Protein AF-A0A349M591-F1 (afdb_monomer)

Nearest PDB structures (foldseek):
  2bvf-assembly2_B  TM=6.625E-01  e=4.384E-01  Paenarthrobacter nicotinovorans
  6rid-assembly1_A  TM=4.719E-01  e=5.771E-02  Vaccinia virus GLV-1h68
  7amv-assembly1_A  TM=4.784E-01  e=1.110E-01  Vaccinia virus GLV-1h68
  3ueb-assembly2_C  TM=5.081E-01  e=2.773E-01  Thermococcus onnurineus NA1

Foldseek 3Di:
DPPVVVVVVVVVVVVVVVVCCVPVQDACVVVDHDVPDHDPDDDDDFCVGQPFDKDKAFPDPVDDDDLVRCVVCVVVLQVLLVVCLVPPQPFDDKDWDWDADPVRGIMIMITGGNHPDDDRVVSVCVSPDPPDDDDDDPD

Secondary structure (DSSP, 8-state):
--HHHHHHHHHHHHHHHHHHHHHHSPPGGGT--STT-----PPPPPHHHH-EEEEEE---TTS---HHHHHHHHHHHHHHHHHHHHHHS--S--EEEEEE-TTS-EEEEEEEET--SS-HHHHHHHHHS----------

Mean predicted aligned error: 11.63 Å

Solvent-accessible surface area (backbone atoms only — not comparable to full-atom values): 8764 Å² total; per-residue (Å²): 131,62,74,67,58,58,54,51,50,51,53,52,51,52,50,51,53,54,50,47,52,68,72,69,48,39,39,66,90,76,76,52,58,59,91,80,53,71,51,86,82,75,82,84,61,52,50,91,76,52,34,42,51,76,48,80,48,65,76,63,83,91,51,91,70,53,71,69,56,47,65,68,43,48,62,58,49,51,53,52,48,53,53,44,47,70,74,70,68,82,49,74,75,67,49,75,43,83,43,68,47,99,86,71,48,66,32,40,40,39,36,37,30,63,58,76,77,80,66,54,67,58,57,50,50,62,66,71,46,83,85,83,83,81,86,80,87,82,126

Radius of gyration: 24.26 Å; Cα contacts (8 Å, |Δi|>4): 126; chains: 1; bounding box: 64×48×61 Å

Sequence (139 aa):
MRRGTLLLLLCIVLLAVGAAFVDFWPHSDTGNTWHGINNPYSVRLGLDLQGGVSVLLVPDPAKHYTKADVDNAIDSTVQQITKRVNGGLGVNEPNIRTLTDSKGNQSIALELPGLNSGNQDQQIRSILRPGNLEFWDTG

pLDDT: mean 78.54, std 10.67, range [52.25, 94.62]

Structure (mmCIF, N/CA/C/O backbone):
data_AF-A0A349M591-F1
#
_entry.id   AF-A0A349M591-F1
#
loop_
_atom_site.group_PDB
_atom_site.id
_atom_site.type_symbol
_atom_site.label_atom_id
_atom_site.label_alt_id
_atom_site.label_comp_id
_atom_site.label_asym_id
_atom_site.label_entity_id
_atom_site.label_seq_id
_atom_site.pdbx_PDB_ins_code
_atom_site.Cartn_x
_atom_site.Cartn_y
_atom_site.Cartn_z
_atom_site.occupancy
_atom_site.B_iso_or_equiv
_atom_site.auth_seq_id
_atom_site.auth_comp_id
_atom_site.auth_asym_id
_atom_site.auth_atom_id
_atom_site.pdbx_PDB_model_num
ATOM 1 N N . MET A 1 1 ? 42.358 17.959 -33.577 1.00 57.41 1 MET A N 1
ATOM 2 C CA . MET A 1 1 ? 41.205 17.830 -32.653 1.00 57.41 1 MET A CA 1
ATOM 3 C C . MET A 1 1 ? 41.729 17.958 -31.228 1.00 57.41 1 MET A C 1
ATOM 5 O O . MET A 1 1 ? 42.721 17.312 -30.912 1.00 57.41 1 MET A O 1
ATOM 9 N N . ARG A 1 2 ? 41.168 18.847 -30.397 1.00 75.75 2 ARG A N 1
ATOM 10 C CA . ARG A 1 2 ? 41.647 19.049 -29.015 1.00 75.75 2 ARG A CA 1
ATOM 11 C C . ARG A 1 2 ? 41.401 17.753 -28.230 1.00 75.75 2 ARG A C 1
ATOM 13 O O . ARG A 1 2 ? 40.300 17.221 -28.297 1.00 75.75 2 ARG A O 1
ATOM 20 N N . ARG A 1 3 ? 42.406 17.229 -27.515 1.00 72.19 3 ARG A N 1
ATOM 21 C CA . ARG A 1 3 ? 42.332 15.930 -26.803 1.00 72.19 3 ARG A CA 1
ATOM 22 C C . ARG A 1 3 ? 41.092 15.794 -25.901 1.00 72.19 3 ARG A C 1
ATOM 24 O O . ARG A 1 3 ? 40.520 14.714 -25.825 1.00 72.19 3 ARG A O 1
ATOM 31 N N . GLY A 1 4 ? 40.627 16.895 -25.304 1.00 76.62 4 GLY A N 1
ATOM 32 C CA . GLY A 1 4 ? 39.397 16.921 -24.503 1.00 76.62 4 GLY A CA 1
ATOM 33 C C . GLY A 1 4 ? 38.108 16.676 -25.299 1.00 76.62 4 GLY A C 1
ATOM 34 O O . GLY A 1 4 ? 37.177 16.084 -24.771 1.00 76.62 4 GLY A O 1
ATOM 35 N N . THR A 1 5 ? 38.053 17.053 -26.580 1.00 83.31 5 THR A N 1
ATOM 36 C CA . THR A 1 5 ? 36.866 16.851 -27.429 1.00 83.31 5 THR A CA 1
ATOM 37 C C . THR A 1 5 ? 36.656 15.376 -27.773 1.00 83.31 5 THR A C 1
ATOM 39 O O . THR A 1 5 ? 35.519 14.932 -27.846 1.00 83.31 5 THR A O 1
ATOM 42 N N . LEU A 1 6 ? 37.739 14.606 -27.943 1.00 82.44 6 LEU A N 1
ATOM 43 C CA . LEU A 1 6 ? 37.664 13.158 -28.185 1.00 82.44 6 LEU A CA 1
ATOM 44 C C . LEU A 1 6 ? 37.168 12.400 -26.950 1.00 82.44 6 LEU A C 1
ATOM 46 O O . LEU A 1 6 ? 36.347 11.499 -27.076 1.00 82.44 6 LEU A O 1
ATOM 50 N N . LEU A 1 7 ? 37.630 12.796 -25.762 1.00 86.12 7 LEU A N 1
ATOM 51 C CA . LEU A 1 7 ? 37.200 12.198 -24.497 1.00 86.12 7 LEU A CA 1
ATOM 52 C C . LEU A 1 7 ? 35.716 12.497 -24.227 1.00 86.12 7 LEU A C 1
ATOM 54 O O . LEU A 1 7 ? 34.963 11.610 -23.842 1.00 86.12 7 LEU A O 1
ATOM 58 N N . LEU A 1 8 ? 35.271 13.720 -24.531 1.00 87.38 8 LEU A N 1
ATOM 59 C CA . LEU A 1 8 ? 33.868 14.121 -24.416 1.00 87.38 8 LEU A CA 1
ATOM 60 C C . LEU A 1 8 ? 32.975 13.358 -25.412 1.00 87.38 8 LEU A C 1
ATOM 62 O O . LEU A 1 8 ? 31.923 12.858 -25.023 1.00 87.38 8 LEU A O 1
ATOM 66 N N . LEU A 1 9 ? 33.421 13.184 -26.663 1.00 89.38 9 LEU A N 1
ATOM 67 C CA . LEU A 1 9 ? 32.725 12.347 -27.651 1.00 89.38 9 LEU A CA 1
ATOM 68 C C . LEU A 1 9 ? 32.599 10.895 -27.180 1.00 89.38 9 LEU A C 1
ATOM 70 O O . LEU A 1 9 ? 31.524 10.316 -27.289 1.00 89.38 9 LEU A O 1
ATOM 74 N N . LEU A 1 10 ? 33.667 10.325 -26.613 1.00 91.50 10 LEU A N 1
ATOM 75 C CA . LEU A 1 10 ? 33.648 8.968 -26.070 1.00 91.50 10 LEU A CA 1
ATOM 76 C C . LEU A 1 10 ? 32.641 8.841 -24.919 1.00 91.50 10 LEU A C 1
ATOM 78 O O . LEU A 1 10 ? 31.865 7.890 -24.905 1.00 91.50 10 LEU A O 1
ATOM 82 N N . CYS A 1 11 ? 32.592 9.811 -24.001 1.00 92.19 11 CYS A N 1
ATOM 83 C CA . CYS A 1 11 ? 31.591 9.835 -22.930 1.00 92.19 11 CYS A CA 1
ATOM 84 C C . CYS A 1 11 ? 30.155 9.918 -23.465 1.00 92.19 11 CYS A C 1
ATOM 86 O O . CYS A 1 11 ? 29.285 9.208 -22.967 1.00 92.19 11 CYS A O 1
ATOM 88 N N . ILE A 1 12 ? 29.901 10.748 -24.483 1.00 92.12 12 ILE A N 1
ATOM 89 C CA . ILE A 1 12 ? 28.576 10.851 -25.116 1.00 92.12 12 ILE A CA 1
ATOM 90 C C . ILE A 1 12 ? 28.190 9.520 -25.765 1.00 92.12 12 ILE A C 1
ATOM 92 O O . ILE A 1 12 ? 27.065 9.062 -25.587 1.00 92.12 12 ILE A O 1
ATOM 96 N N . VAL A 1 13 ? 29.119 8.880 -26.480 1.00 94.62 13 VAL A N 1
ATOM 97 C CA . VAL A 1 13 ? 28.880 7.575 -27.109 1.00 94.62 13 VAL A CA 1
ATOM 98 C C . VAL A 1 13 ? 28.581 6.512 -26.051 1.00 94.62 13 VAL A C 1
ATOM 100 O O . VAL A 1 13 ? 27.622 5.765 -26.211 1.00 94.62 13 VAL A O 1
ATOM 103 N N . LEU A 1 14 ? 29.330 6.471 -24.946 1.00 93.38 14 LEU A N 1
ATOM 104 C CA . LEU A 1 14 ? 29.067 5.533 -23.849 1.00 93.38 14 LEU A CA 1
ATOM 105 C C . LEU A 1 14 ? 27.694 5.754 -23.204 1.00 93.38 14 LEU A C 1
ATOM 107 O O . LEU A 1 14 ? 26.978 4.785 -22.961 1.00 93.38 14 LEU A O 1
ATOM 111 N N . LEU A 1 15 ? 27.302 7.010 -22.967 1.00 91.56 15 LEU A N 1
ATOM 112 C CA . LEU A 1 15 ? 25.971 7.343 -22.450 1.00 91.56 15 LEU A CA 1
ATOM 113 C C . LEU A 1 15 ? 24.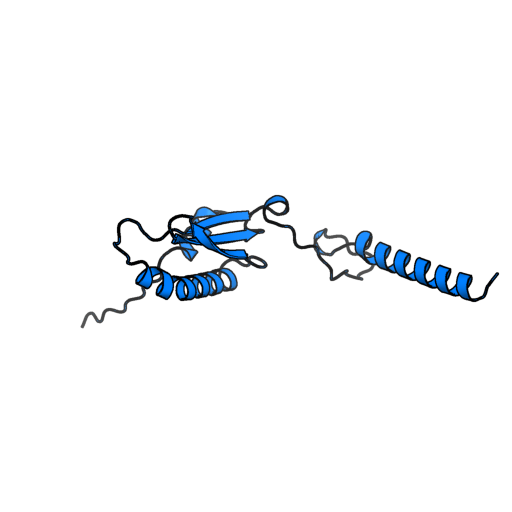861 6.941 -23.422 1.00 91.56 15 LEU A C 1
ATOM 115 O O . LEU A 1 15 ? 23.857 6.381 -22.993 1.00 91.56 15 LEU A O 1
ATOM 119 N N . ALA A 1 16 ? 25.046 7.188 -24.720 1.00 90.38 16 ALA A N 1
ATOM 120 C CA . ALA A 1 16 ? 24.078 6.816 -25.744 1.00 90.38 16 ALA A CA 1
ATOM 121 C C . ALA A 1 16 ? 23.917 5.292 -25.848 1.00 90.38 16 ALA A C 1
ATOM 123 O O . ALA A 1 16 ? 22.794 4.803 -25.928 1.00 90.38 16 ALA A O 1
ATOM 124 N N . VAL A 1 17 ? 25.020 4.537 -25.783 1.00 88.94 17 VAL A N 1
ATOM 125 C CA . VAL A 1 17 ? 24.991 3.065 -25.760 1.00 88.94 17 VAL A CA 1
ATOM 126 C C . VAL A 1 17 ? 24.307 2.551 -24.492 1.00 88.94 17 VAL A C 1
ATOM 128 O O . VAL A 1 17 ? 23.473 1.653 -24.576 1.00 88.94 17 VAL A O 1
ATOM 131 N N . GLY A 1 18 ? 24.602 3.141 -23.330 1.00 83.19 18 GLY A N 1
ATOM 132 C CA . GLY A 1 18 ? 23.939 2.793 -22.072 1.00 83.19 18 GLY A CA 1
ATOM 133 C C . GLY A 1 18 ? 22.434 3.072 -22.097 1.00 83.19 18 GLY A C 1
ATOM 134 O O . GLY A 1 18 ? 21.649 2.221 -21.693 1.00 83.19 18 GLY A O 1
ATOM 135 N N . ALA A 1 19 ? 22.016 4.224 -22.627 1.00 83.06 19 ALA A N 1
ATOM 136 C CA . ALA A 1 19 ? 20.603 4.571 -22.775 1.00 83.06 19 ALA A CA 1
ATOM 137 C C . ALA A 1 19 ? 19.883 3.639 -23.761 1.00 83.06 19 ALA A C 1
ATOM 139 O O . ALA A 1 19 ? 18.803 3.142 -23.453 1.00 83.06 19 ALA A O 1
ATOM 140 N N . ALA A 1 20 ? 20.506 3.336 -24.904 1.00 81.38 20 ALA A N 1
ATOM 141 C CA . ALA A 1 20 ? 19.959 2.396 -25.878 1.00 81.38 20 ALA A CA 1
ATOM 142 C C . ALA A 1 20 ? 19.803 0.984 -25.292 1.00 81.38 20 ALA A C 1
ATOM 144 O O . ALA A 1 20 ? 18.828 0.303 -25.591 1.00 81.38 20 ALA A O 1
ATOM 145 N N . PHE A 1 21 ? 20.724 0.559 -24.422 1.00 77.62 21 PHE A N 1
ATOM 146 C CA . PHE A 1 21 ? 20.610 -0.712 -23.710 1.00 77.62 21 PHE A CA 1
ATOM 147 C C . PHE A 1 21 ? 19.436 -0.731 -22.720 1.00 77.62 21 PHE A C 1
ATOM 149 O O . PHE A 1 21 ? 18.791 -1.759 -22.563 1.00 77.62 21 PHE A O 1
ATOM 156 N N . VAL A 1 22 ? 19.123 0.386 -22.062 1.00 73.38 22 VAL A N 1
ATOM 157 C CA . VAL A 1 22 ? 17.981 0.453 -21.134 1.00 73.38 22 VAL A CA 1
ATOM 158 C C . VAL A 1 22 ? 16.639 0.497 -21.876 1.00 73.38 22 VAL A C 1
ATOM 160 O O . VAL A 1 22 ? 15.695 -0.144 -21.422 1.00 73.38 22 VAL A O 1
ATOM 163 N N . ASP A 1 23 ? 16.560 1.223 -22.995 1.00 71.62 23 ASP A N 1
ATOM 164 C CA . ASP A 1 23 ? 15.308 1.495 -23.724 1.00 71.62 23 ASP A CA 1
ATOM 165 C C . ASP A 1 23 ? 14.943 0.409 -24.754 1.00 71.62 23 ASP A C 1
ATOM 167 O O . ASP A 1 23 ? 13.799 -0.033 -24.822 1.00 71.6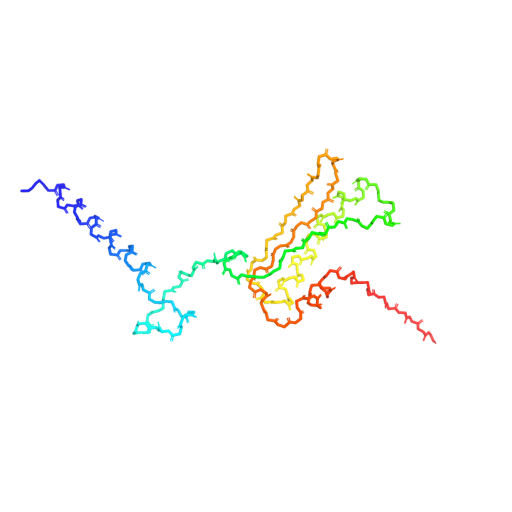2 23 ASP A O 1
ATOM 171 N N . PHE A 1 24 ? 15.914 -0.068 -25.545 1.00 69.56 24 PHE A N 1
ATOM 172 C CA . PHE A 1 24 ? 15.657 -1.010 -26.645 1.00 69.56 24 PHE A CA 1
ATOM 173 C C . PHE A 1 24 ? 15.872 -2.482 -26.276 1.00 69.56 24 PHE A C 1
ATOM 175 O O . PHE A 1 24 ? 15.473 -3.356 -27.052 1.00 69.56 24 PHE A O 1
ATOM 182 N N . TRP A 1 25 ? 16.529 -2.795 -25.151 1.00 68.69 25 TRP A N 1
ATOM 183 C CA . TRP A 1 25 ? 16.827 -4.191 -24.824 1.00 68.69 25 TRP A CA 1
ATOM 184 C C . TRP A 1 25 ? 15.582 -4.920 -24.296 1.00 68.69 25 TRP A C 1
ATOM 186 O O . TRP A 1 25 ? 15.031 -4.490 -23.282 1.00 68.69 25 TRP A O 1
ATOM 196 N N . PRO A 1 26 ? 15.154 -6.036 -24.920 1.00 59.78 26 PRO A N 1
ATOM 197 C CA . PRO A 1 26 ? 13.891 -6.686 -24.581 1.00 59.78 26 PRO A CA 1
ATOM 198 C C . PRO A 1 26 ? 13.829 -7.229 -23.151 1.00 59.78 26 PRO A C 1
ATOM 200 O O . PRO A 1 26 ? 14.765 -7.872 -22.663 1.00 59.78 26 PRO A O 1
ATOM 203 N N . HIS A 1 27 ? 12.682 -7.025 -22.504 1.00 59.88 27 HIS A N 1
ATOM 204 C CA . HIS A 1 27 ? 12.365 -7.573 -21.186 1.00 59.88 27 HIS A CA 1
ATOM 205 C C . HIS A 1 27 ? 11.684 -8.935 -21.286 1.00 59.88 27 HIS A C 1
ATOM 207 O O . HIS A 1 27 ? 10.890 -9.198 -22.188 1.00 59.88 27 HIS A O 1
ATOM 213 N N . SER A 1 28 ? 11.928 -9.788 -20.292 1.00 54.19 28 SER A N 1
ATOM 214 C CA . SER A 1 28 ? 11.305 -11.113 -20.183 1.00 54.19 28 SER A CA 1
ATOM 215 C C . SER A 1 28 ? 9.780 -11.074 -20.043 1.00 54.19 28 SER A C 1
ATOM 217 O O . SER A 1 28 ? 9.125 -12.055 -20.386 1.00 54.19 28 SER A O 1
ATOM 219 N N . ASP A 1 29 ? 9.204 -9.950 -19.609 1.00 55.00 29 ASP A N 1
ATOM 220 C CA . ASP A 1 29 ? 7.755 -9.813 -19.400 1.00 55.00 29 ASP A CA 1
ATOM 221 C C . ASP A 1 29 ? 6.958 -9.787 -20.718 1.00 55.00 29 ASP A C 1
ATOM 223 O O . ASP A 1 29 ? 5.766 -10.081 -20.727 1.00 55.00 29 ASP A O 1
ATOM 227 N N . THR A 1 30 ? 7.612 -9.497 -21.852 1.00 53.69 30 THR A N 1
ATOM 228 C CA . THR A 1 30 ? 6.999 -9.541 -23.198 1.00 53.69 30 THR A CA 1
ATOM 229 C C . THR A 1 30 ? 7.265 -10.849 -23.953 1.00 53.69 30 THR A C 1
ATOM 231 O O . THR A 1 30 ? 6.849 -10.995 -25.101 1.00 53.69 30 THR A O 1
ATOM 234 N N . GLY A 1 31 ? 7.926 -11.830 -23.324 1.00 52.25 31 GLY A N 1
ATOM 235 C CA . GLY A 1 31 ? 8.111 -13.177 -23.879 1.00 52.25 31 GLY A CA 1
ATOM 236 C C . GLY A 1 31 ? 9.160 -13.313 -24.993 1.00 52.25 31 GLY A C 1
ATOM 237 O O . GLY A 1 31 ? 9.384 -14.426 -25.460 1.00 52.25 31 GLY A O 1
ATOM 238 N N . ASN A 1 32 ? 9.841 -12.233 -25.391 1.00 54.31 32 ASN A N 1
ATOM 239 C CA . ASN A 1 32 ? 10.896 -12.257 -26.409 1.00 54.31 32 ASN A CA 1
ATOM 240 C C . ASN A 1 32 ? 12.230 -11.802 -25.814 1.00 54.31 32 ASN A C 1
ATOM 242 O O . ASN A 1 32 ? 12.502 -10.611 -25.716 1.00 54.31 32 ASN A O 1
ATOM 246 N N . THR A 1 33 ? 13.082 -12.751 -25.434 1.00 56.78 33 THR A N 1
ATOM 247 C CA . THR A 1 33 ? 14.444 -12.468 -24.969 1.00 56.78 33 THR A CA 1
ATOM 248 C C . THR A 1 33 ? 15.407 -12.418 -26.158 1.00 56.78 33 THR A C 1
ATOM 250 O O . THR A 1 33 ? 15.437 -13.317 -27.000 1.00 56.78 33 THR A O 1
ATOM 253 N N . TRP A 1 34 ? 16.221 -11.364 -26.252 1.00 54.88 34 TRP A N 1
ATOM 254 C CA . TRP A 1 34 ? 17.254 -11.256 -27.287 1.00 54.88 34 TRP A CA 1
ATOM 255 C C . TRP A 1 34 ? 18.498 -12.047 -26.856 1.00 54.88 34 TRP A C 1
ATOM 257 O O . TRP A 1 34 ? 19.230 -11.636 -25.957 1.00 54.88 34 TRP A O 1
ATOM 267 N N . HIS A 1 35 ? 18.730 -13.211 -27.477 1.00 62.84 35 HIS A N 1
ATOM 268 C CA . HIS A 1 35 ? 19.879 -14.103 -27.225 1.00 62.84 35 HIS A CA 1
ATOM 269 C C . HIS A 1 35 ? 20.117 -14.481 -25.745 1.00 62.84 35 HIS A C 1
ATOM 271 O O . HIS A 1 35 ? 21.258 -14.662 -25.326 1.00 62.84 35 HIS A O 1
ATOM 277 N N . GLY A 1 36 ? 19.054 -14.611 -24.943 1.00 61.19 36 GLY A N 1
ATOM 278 C CA . GLY A 1 36 ? 19.144 -15.078 -23.550 1.00 61.19 36 GLY A CA 1
ATOM 279 C C . GLY A 1 36 ? 19.759 -14.084 -22.557 1.00 61.19 36 GLY A C 1
ATOM 280 O O . GLY A 1 36 ? 19.952 -14.430 -21.393 1.00 61.19 36 GLY A O 1
ATOM 281 N N . ILE A 1 37 ? 20.050 -12.855 -22.989 1.00 59.06 37 ILE A N 1
ATOM 282 C CA . ILE A 1 37 ? 20.443 -11.759 -22.102 1.00 59.06 37 ILE A CA 1
ATOM 283 C C . ILE A 1 37 ? 19.158 -11.049 -21.684 1.00 59.06 37 ILE A C 1
ATOM 285 O O . ILE A 1 37 ? 18.486 -10.425 -22.507 1.00 59.06 37 ILE A O 1
ATOM 289 N N . ASN A 1 38 ? 18.816 -11.157 -20.405 1.00 59.09 38 ASN A N 1
ATOM 290 C CA . ASN A 1 38 ? 17.634 -10.520 -19.839 1.00 59.09 38 ASN A CA 1
ATOM 291 C C . ASN A 1 38 ? 18.017 -9.172 -19.236 1.00 59.09 38 ASN A C 1
ATOM 293 O O . ASN A 1 38 ? 18.980 -9.083 -18.474 1.00 59.09 38 ASN A O 1
ATOM 297 N N . ASN A 1 39 ? 17.237 -8.139 -19.542 1.00 61.19 39 ASN A N 1
ATOM 298 C CA . ASN A 1 39 ? 17.330 -6.868 -18.842 1.00 61.19 39 ASN A CA 1
ATOM 299 C C . ASN A 1 39 ? 16.564 -6.969 -17.503 1.00 61.19 39 ASN A C 1
ATOM 301 O O . ASN A 1 39 ? 15.348 -7.166 -17.534 1.00 61.19 39 ASN A O 1
ATOM 305 N N . PRO A 1 40 ? 17.221 -6.852 -16.329 1.00 61.38 40 PRO A N 1
ATOM 306 C CA . PRO A 1 40 ? 16.540 -6.918 -15.034 1.00 61.38 40 PRO A CA 1
ATOM 307 C C . PRO A 1 40 ? 15.765 -5.634 -14.684 1.00 61.38 40 PRO A C 1
ATOM 309 O O . PRO A 1 40 ? 15.067 -5.600 -13.673 1.00 61.38 40 PRO A O 1
ATOM 312 N N . TYR A 1 41 ? 15.893 -4.562 -15.473 1.00 58.41 41 TYR A N 1
ATOM 313 C CA . TYR A 1 41 ? 15.308 -3.258 -15.160 1.00 58.41 41 TYR A CA 1
ATOM 314 C C . TYR A 1 41 ? 13.887 -3.105 -15.715 1.00 58.41 41 TYR A C 1
ATOM 316 O O . TYR A 1 41 ? 13.692 -2.433 -16.722 1.00 58.41 41 TYR A O 1
ATOM 324 N N . SER A 1 42 ? 12.882 -3.702 -15.072 1.00 62.00 42 SER A N 1
ATOM 325 C CA . SER A 1 42 ? 11.466 -3.485 -15.419 1.00 62.00 42 SER A CA 1
ATOM 326 C C . SER A 1 42 ? 10.929 -2.179 -14.813 1.00 62.00 42 SER A C 1
ATOM 328 O O . SER A 1 42 ? 11.061 -1.957 -13.605 1.00 62.00 42 SER A O 1
ATOM 330 N N . VAL A 1 43 ? 10.268 -1.335 -15.613 1.00 66.19 43 VAL A N 1
ATOM 331 C CA . VAL A 1 43 ? 9.539 -0.162 -15.099 1.00 66.19 43 VAL A CA 1
ATOM 332 C C . VAL A 1 43 ? 8.260 -0.631 -14.408 1.00 66.19 43 VAL A C 1
ATOM 334 O O . VAL A 1 43 ? 7.428 -1.302 -15.016 1.00 66.19 43 VAL A O 1
ATOM 337 N N . ARG A 1 44 ? 8.084 -0.267 -13.134 1.00 67.56 44 ARG A N 1
ATOM 338 C CA . ARG A 1 44 ? 6.848 -0.552 -12.396 1.00 67.56 44 ARG A CA 1
ATOM 339 C C . ARG A 1 44 ? 5.747 0.391 -12.857 1.00 67.56 44 ARG A C 1
ATOM 341 O O . ARG A 1 44 ? 5.869 1.608 -12.743 1.00 67.56 44 ARG A O 1
ATOM 348 N N . LEU A 1 45 ? 4.687 -0.190 -13.397 1.00 70.25 45 LEU A N 1
ATOM 349 C CA . LEU A 1 45 ? 3.523 0.533 -13.884 1.00 70.25 45 LEU A CA 1
ATOM 350 C C . LEU A 1 45 ? 2.617 0.873 -12.691 1.00 70.25 45 LEU A C 1
ATOM 352 O O . LEU A 1 45 ? 2.366 0.034 -11.831 1.00 70.25 45 LEU A O 1
ATOM 356 N N . GLY A 1 46 ? 2.148 2.118 -12.617 1.00 66.62 46 GLY A N 1
ATOM 357 C CA . GLY A 1 46 ? 1.180 2.528 -11.596 1.00 66.62 46 GLY A CA 1
ATOM 358 C C . GLY A 1 46 ? -0.212 1.946 -11.854 1.00 66.62 46 GLY A C 1
ATOM 359 O O . GLY A 1 46 ? -0.468 1.388 -12.918 1.00 66.62 46 GLY A O 1
ATOM 360 N N . LEU A 1 47 ? -1.138 2.145 -10.911 1.00 77.88 47 LEU A N 1
ATOM 361 C CA . LEU A 1 47 ? -2.525 1.668 -11.003 1.00 77.88 47 LEU A CA 1
ATOM 362 C C . LEU A 1 47 ? -3.234 2.081 -12.309 1.00 77.88 47 LEU A C 1
ATOM 364 O O . LEU A 1 47 ? -3.984 1.292 -12.869 1.00 77.88 47 LEU A O 1
ATOM 368 N N . ASP A 1 48 ? -2.963 3.288 -1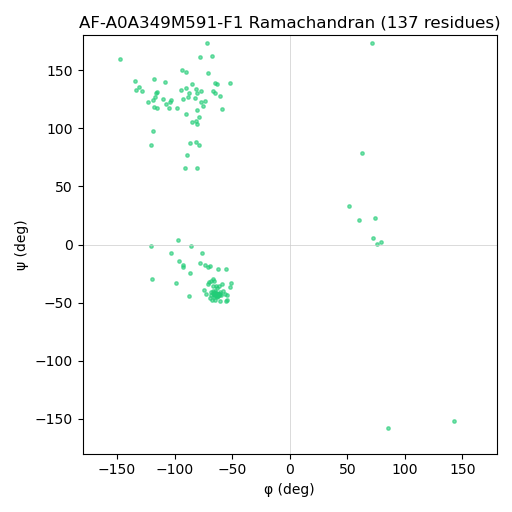2.811 1.00 73.75 48 ASP A N 1
ATOM 369 C CA . ASP A 1 48 ? -3.560 3.818 -14.047 1.00 73.75 48 ASP A CA 1
ATOM 370 C C . ASP A 1 48 ? -3.079 3.082 -15.315 1.00 73.75 48 ASP A C 1
ATOM 372 O O . ASP A 1 48 ? -3.832 2.909 -16.267 1.00 73.75 48 ASP A O 1
ATOM 376 N N . LEU A 1 49 ? -1.834 2.588 -15.313 1.00 77.00 49 LEU A N 1
ATOM 377 C CA . LEU A 1 49 ? -1.229 1.907 -16.465 1.00 77.00 49 LEU A CA 1
ATOM 378 C C . LEU A 1 49 ? -1.279 0.379 -16.354 1.00 77.00 49 LEU A C 1
ATOM 380 O O . LEU A 1 49 ? -1.379 -0.311 -17.365 1.00 77.00 49 LEU A O 1
ATOM 384 N N . GLN A 1 50 ? -1.188 -0.160 -15.138 1.00 73.69 50 GLN A N 1
ATOM 385 C CA . GLN A 1 50 ? -1.214 -1.597 -14.878 1.00 73.69 50 GLN A CA 1
ATOM 386 C C . GLN A 1 50 ? -2.621 -2.114 -14.584 1.00 73.69 50 GLN A C 1
ATOM 388 O O . GLN A 1 50 ? -2.839 -3.317 -14.682 1.00 73.69 50 GLN A O 1
ATOM 393 N N . GLY A 1 51 ? -3.563 -1.248 -14.203 1.00 76.75 51 GLY A N 1
ATOM 394 C CA . GLY A 1 51 ? -4.816 -1.666 -13.580 1.00 76.75 51 GLY A CA 1
ATOM 395 C C . GLY A 1 51 ? -4.617 -2.175 -12.146 1.00 76.75 51 GLY A C 1
ATOM 396 O O . GLY A 1 51 ? -3.494 -2.292 -11.642 1.00 76.75 51 GLY A O 1
ATOM 397 N N . GLY A 1 52 ? -5.723 -2.449 -11.457 1.00 82.06 52 GLY A N 1
ATOM 398 C CA . GLY A 1 52 ? -5.738 -2.923 -10.073 1.00 82.06 52 GLY A CA 1
ATOM 399 C C . GLY A 1 52 ? -6.899 -2.325 -9.288 1.00 82.06 52 GLY A C 1
ATOM 400 O O . GLY A 1 52 ? -7.924 -1.970 -9.869 1.00 82.06 52 GLY A O 1
ATOM 401 N N . VAL A 1 53 ? -6.733 -2.179 -7.970 1.00 84.69 53 VAL A N 1
ATOM 402 C CA . VAL A 1 53 ? -7.789 -1.623 -7.110 1.00 84.69 53 VAL A CA 1
ATOM 403 C C . VAL A 1 53 ? -7.256 -0.582 -6.129 1.00 84.69 53 VAL A C 1
ATOM 405 O O . VAL A 1 53 ? -6.190 -0.756 -5.543 1.00 84.69 53 VAL A O 1
ATOM 408 N N . SER A 1 54 ? -8.033 0.484 -5.924 1.00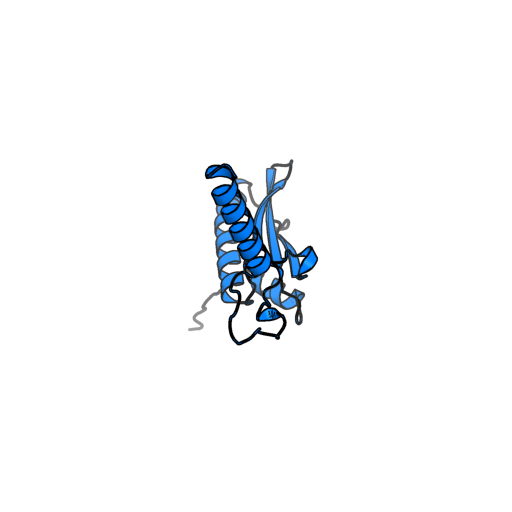 86.94 54 SER A N 1
ATOM 409 C CA . SER A 1 54 ? -7.827 1.477 -4.867 1.00 86.94 54 SER A CA 1
ATOM 410 C C . SER A 1 54 ? -8.993 1.435 -3.883 1.00 86.94 54 SER A C 1
ATOM 412 O O . SER A 1 54 ? -10.156 1.427 -4.289 1.00 86.94 54 SER A O 1
ATOM 414 N N . VAL A 1 55 ? -8.688 1.374 -2.588 1.00 87.81 55 VAL A N 1
ATOM 415 C CA . VAL A 1 55 ? -9.673 1.298 -1.507 1.00 87.81 55 VAL A CA 1
ATOM 416 C C . VAL A 1 55 ? -9.348 2.328 -0.438 1.00 87.81 55 VAL A C 1
ATOM 418 O O . VAL A 1 55 ? -8.205 2.449 -0.001 1.00 87.81 55 VAL A O 1
ATOM 421 N N . LEU A 1 56 ? -10.379 3.026 0.034 1.00 90.62 56 LEU A N 1
ATOM 422 C CA . LEU A 1 56 ? -10.297 3.904 1.193 1.00 90.62 56 LEU A CA 1
ATOM 423 C C . LEU A 1 56 ? -10.960 3.229 2.396 1.00 90.62 56 LEU A C 1
ATOM 425 O O . LEU A 1 56 ? -12.162 2.963 2.384 1.00 90.62 56 LEU A O 1
ATOM 429 N N . LEU A 1 57 ? -10.179 2.962 3.437 1.00 88.75 57 LEU A N 1
ATOM 430 C CA . LEU A 1 57 ? -10.671 2.465 4.712 1.00 88.75 57 LEU A CA 1
ATOM 431 C C . LEU A 1 57 ? -10.938 3.648 5.639 1.00 88.75 57 LEU A C 1
ATOM 433 O O . LEU A 1 57 ? -10.045 4.452 5.919 1.00 88.75 57 LEU A O 1
ATOM 437 N N . VAL A 1 58 ? -12.162 3.707 6.148 1.00 88.69 58 VAL A N 1
ATOM 438 C CA . VAL A 1 58 ? -12.617 4.709 7.114 1.00 88.69 58 VAL A CA 1
ATOM 439 C C . VAL A 1 58 ? -13.017 3.977 8.399 1.00 88.69 58 VAL A C 1
ATOM 441 O O . VAL A 1 58 ? -13.577 2.880 8.303 1.00 88.69 58 VAL A O 1
ATOM 444 N N . PRO A 1 59 ? -12.738 4.537 9.591 1.00 87.38 59 PRO A N 1
ATOM 445 C CA . PRO A 1 59 ? -13.230 3.982 10.847 1.00 87.38 59 PRO A CA 1
ATOM 446 C C . PRO A 1 59 ? -14.748 3.763 10.817 1.00 87.38 59 PRO A C 1
ATOM 448 O O . PRO A 1 59 ? -15.489 4.595 10.293 1.00 87.38 59 PRO A O 1
ATOM 451 N N . ASP A 1 60 ? -15.199 2.637 11.374 1.00 86.38 60 ASP A N 1
ATOM 452 C CA . ASP A 1 60 ? -16.616 2.262 11.395 1.00 86.38 60 ASP A CA 1
ATOM 453 C C . ASP A 1 60 ? -17.450 3.335 12.123 1.00 86.38 60 ASP A C 1
ATOM 455 O O . ASP A 1 60 ? -17.257 3.528 13.326 1.00 86.38 60 ASP A O 1
ATOM 459 N N . PRO A 1 61 ? -18.387 4.022 11.437 1.00 80.81 61 PRO A N 1
ATOM 460 C CA . PRO A 1 61 ? -19.178 5.089 12.042 1.00 80.81 61 PRO A CA 1
ATOM 461 C C . PRO A 1 61 ? -20.179 4.577 13.084 1.00 80.81 61 PRO A C 1
ATOM 463 O O . PRO A 1 61 ? -20.661 5.368 13.893 1.00 80.81 61 PRO A O 1
ATOM 466 N N . ALA A 1 62 ? -20.510 3.279 13.077 1.00 81.62 62 ALA A N 1
ATOM 467 C CA . ALA A 1 62 ? -21.401 2.677 14.068 1.00 81.62 62 ALA A CA 1
ATOM 468 C C . ALA A 1 62 ? -20.725 2.507 15.436 1.00 81.62 62 ALA A C 1
ATOM 470 O O . ALA A 1 62 ? -21.402 2.329 16.450 1.00 81.62 62 ALA A O 1
ATOM 471 N N . LYS A 1 63 ? -19.391 2.561 15.479 1.00 80.00 63 LYS A N 1
ATOM 472 C CA . LYS A 1 63 ? -18.606 2.475 16.705 1.00 80.00 63 LYS A CA 1
ATOM 473 C C . LYS A 1 63 ? -18.119 3.872 17.081 1.00 80.00 63 LYS A C 1
ATOM 475 O O . LYS A 1 63 ? -17.480 4.568 16.298 1.00 80.00 63 LYS A O 1
ATOM 480 N N . HIS A 1 64 ? -18.435 4.302 18.298 1.00 79.31 64 HIS A N 1
ATOM 481 C CA . HIS A 1 64 ? -18.021 5.609 18.804 1.00 79.31 64 HIS A CA 1
ATOM 482 C C . HIS A 1 64 ? -16.557 5.573 19.251 1.00 79.31 64 HIS A C 1
ATOM 484 O O . HIS A 1 64 ? -16.263 5.336 20.419 1.00 79.31 64 HIS A O 1
ATOM 490 N N . TYR A 1 65 ? -15.645 5.795 18.310 1.00 83.12 65 TYR A N 1
ATOM 491 C CA . TYR A 1 65 ? -14.218 5.930 18.589 1.00 83.12 65 TYR A CA 1
ATOM 492 C C . TYR A 1 65 ? -13.866 7.361 18.992 1.00 83.12 65 TYR A C 1
ATOM 494 O O . TYR A 1 65 ? -14.330 8.322 18.371 1.00 83.12 65 TYR A O 1
ATOM 502 N N . THR A 1 66 ? -13.006 7.521 19.996 1.00 85.25 66 THR A N 1
ATOM 503 C CA . THR A 1 66 ? -12.348 8.810 20.223 1.00 85.25 66 THR A CA 1
ATOM 504 C C . THR A 1 66 ? -11.207 8.999 19.220 1.00 85.25 66 THR A C 1
ATOM 506 O O . THR A 1 66 ? -10.704 8.038 18.639 1.00 8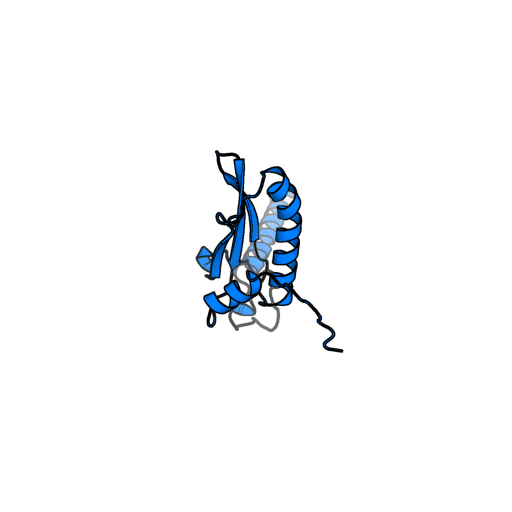5.25 66 THR A O 1
ATOM 509 N N . LYS A 1 67 ? -10.756 10.245 19.019 1.00 83.00 67 LYS A N 1
ATOM 510 C CA . LYS A 1 67 ? -9.596 10.521 18.150 1.00 83.00 67 LYS A CA 1
ATOM 511 C C . LYS A 1 67 ? -8.338 9.781 18.618 1.00 83.00 67 LYS A C 1
ATOM 513 O O . LYS A 1 67 ? -7.640 9.208 17.795 1.00 83.00 67 LYS A O 1
ATOM 518 N N . ALA A 1 68 ? -8.120 9.723 19.932 1.00 84.75 68 ALA A N 1
ATOM 519 C CA . ALA A 1 68 ? -6.994 9.008 20.523 1.00 84.75 68 ALA A CA 1
ATOM 520 C C . ALA A 1 68 ? -7.055 7.493 20.261 1.00 84.75 68 ALA A C 1
ATOM 522 O O . ALA A 1 68 ? -6.020 6.872 20.033 1.00 84.75 68 ALA A O 1
ATOM 523 N N . ASP A 1 69 ? -8.251 6.893 20.252 1.00 86.56 69 ASP A N 1
ATOM 524 C CA . ASP A 1 69 ? -8.403 5.466 19.935 1.00 86.56 69 ASP A CA 1
ATOM 525 C C . ASP A 1 69 ? -8.001 5.172 18.488 1.00 86.56 69 ASP A C 1
ATOM 527 O O . ASP A 1 69 ? -7.318 4.184 18.221 1.00 86.56 69 ASP A O 1
ATOM 531 N N . VAL A 1 70 ? -8.402 6.045 17.556 1.00 85.88 70 VAL A N 1
ATOM 532 C CA . VAL A 1 70 ? -8.056 5.913 16.135 1.00 85.88 70 VAL A CA 1
ATOM 533 C C . VAL A 1 70 ? -6.557 6.114 15.925 1.00 85.88 70 VAL A C 1
ATOM 535 O O . VAL A 1 70 ? -5.936 5.258 15.298 1.00 85.88 70 VAL A O 1
ATOM 538 N N . ASP A 1 71 ? -5.972 7.165 16.507 1.00 86.38 71 ASP A N 1
ATOM 539 C CA . ASP A 1 71 ? -4.534 7.452 16.410 1.00 86.38 71 ASP A CA 1
ATOM 540 C C . ASP A 1 71 ? -3.685 6.269 16.904 1.00 86.38 71 ASP A C 1
ATOM 542 O O . ASP A 1 71 ? -2.719 5.873 16.256 1.00 86.38 71 ASP A O 1
ATOM 546 N N . ASN A 1 72 ? -4.070 5.645 18.022 1.00 87.75 72 ASN A N 1
ATOM 547 C CA . ASN A 1 72 ? -3.354 4.485 18.561 1.00 87.75 72 ASN A CA 1
ATOM 548 C C . ASN A 1 72 ? -3.529 3.222 17.698 1.00 87.75 72 ASN A C 1
ATOM 550 O O . ASN A 1 72 ? -2.638 2.372 17.637 1.00 87.75 72 ASN A O 1
ATOM 554 N N . ALA A 1 73 ? -4.685 3.062 17.049 1.00 87.69 73 ALA A N 1
ATOM 555 C CA . ALA A 1 73 ? -5.006 1.868 16.274 1.00 87.69 73 ALA A CA 1
ATOM 556 C C . ALA A 1 73 ? -4.497 1.924 14.826 1.00 87.69 73 ALA A C 1
ATOM 558 O O . ALA A 1 73 ? -4.291 0.864 14.219 1.00 87.69 73 ALA A O 1
ATOM 559 N N . ILE A 1 74 ? -4.300 3.115 14.253 1.00 89.12 74 ILE A N 1
ATOM 560 C CA . ILE A 1 74 ? -4.064 3.266 12.814 1.00 89.12 74 ILE A CA 1
ATOM 561 C C . ILE A 1 74 ? -2.763 2.609 12.362 1.00 89.12 74 ILE A C 1
ATOM 563 O O . ILE A 1 74 ? -2.773 1.842 11.399 1.00 89.12 74 ILE A O 1
ATOM 567 N N . ASP A 1 75 ? -1.681 2.789 13.118 1.00 88.94 75 ASP A N 1
ATOM 568 C CA . ASP A 1 75 ? -0.378 2.200 12.807 1.00 88.94 75 ASP A CA 1
ATOM 569 C C . ASP A 1 75 ? -0.430 0.673 12.870 1.00 88.94 75 ASP A C 1
ATOM 571 O O . ASP A 1 75 ? 0.080 -0.022 11.988 1.00 88.94 75 ASP A O 1
ATOM 575 N N . SER A 1 76 ? -1.115 0.131 13.882 1.00 88.88 76 SER A N 1
ATOM 576 C CA . SER A 1 76 ? -1.310 -1.316 14.014 1.00 88.88 76 SER A CA 1
ATOM 577 C C . SER A 1 76 ? -2.127 -1.884 12.847 1.00 88.88 76 SER A C 1
ATOM 579 O O . SER A 1 76 ? -1.812 -2.953 12.319 1.00 88.88 76 SER A O 1
ATOM 581 N N . THR A 1 77 ? -3.128 -1.129 12.388 1.00 89.12 77 THR A N 1
ATOM 582 C CA . THR A 1 77 ? -3.999 -1.504 11.271 1.00 89.12 77 THR A CA 1
ATOM 583 C C . THR A 1 77 ? -3.220 -1.490 9.960 1.00 89.12 77 THR A C 1
ATOM 585 O O . THR A 1 77 ? -3.270 -2.465 9.209 1.00 89.12 77 THR A O 1
ATOM 588 N N . VAL A 1 78 ? -2.428 -0.441 9.715 1.00 89.25 78 VAL A N 1
ATOM 589 C CA . VAL A 1 78 ? -1.519 -0.347 8.564 1.00 89.25 78 VAL A CA 1
ATOM 590 C C . VAL A 1 78 ? -0.570 -1.543 8.541 1.00 89.25 78 VAL A C 1
ATOM 592 O O . VAL A 1 78 ? -0.482 -2.232 7.528 1.00 89.25 78 VAL A O 1
ATOM 595 N N . GLN A 1 79 ? 0.076 -1.871 9.664 1.00 88.75 79 GLN A N 1
ATOM 596 C CA . GLN A 1 79 ? 0.983 -3.020 9.741 1.00 88.75 79 GLN A CA 1
ATOM 597 C C . GLN A 1 79 ? 0.288 -4.356 9.442 1.00 88.75 79 GLN A C 1
ATOM 599 O O . GLN A 1 79 ? 0.861 -5.213 8.762 1.00 88.75 79 GLN A O 1
ATOM 604 N N . GLN A 1 80 ? -0.933 -4.562 9.940 1.00 88.31 80 GLN A N 1
ATOM 605 C CA . GLN A 1 80 ? -1.703 -5.775 9.657 1.00 88.31 80 GLN A CA 1
ATOM 606 C C . GLN A 1 80 ? -2.084 -5.878 8.178 1.00 88.31 80 GLN A C 1
ATOM 608 O O . GLN A 1 80 ? -1.939 -6.955 7.595 1.00 88.31 80 GLN A O 1
ATOM 613 N N . ILE A 1 81 ? -2.527 -4.777 7.564 1.00 87.62 81 ILE A N 1
ATOM 614 C CA . ILE A 1 81 ? -2.845 -4.724 6.133 1.00 87.62 81 ILE A CA 1
ATOM 615 C C . ILE A 1 81 ? -1.594 -5.046 5.316 1.00 87.62 81 ILE A C 1
ATOM 617 O O . ILE A 1 81 ? -1.642 -5.951 4.487 1.00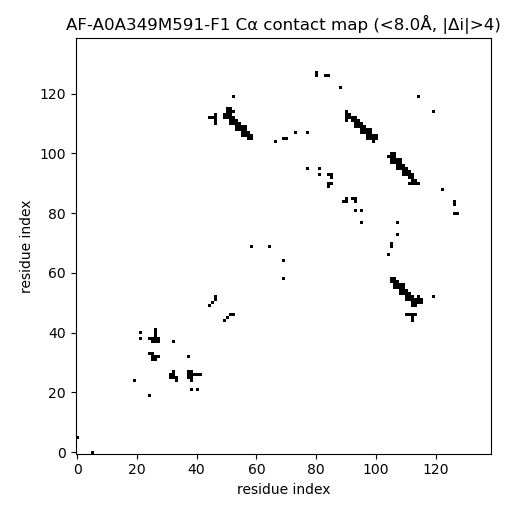 87.62 81 ILE A O 1
ATOM 621 N N . THR A 1 82 ? -0.455 -4.411 5.609 1.00 86.12 82 THR A N 1
ATOM 622 C CA . THR A 1 82 ? 0.820 -4.680 4.926 1.00 86.12 82 THR A CA 1
ATOM 623 C C . THR A 1 82 ? 1.186 -6.163 4.974 1.00 86.12 82 THR A C 1
ATOM 625 O O . THR A 1 82 ? 1.496 -6.761 3.945 1.00 86.12 82 THR A O 1
ATOM 628 N N . LYS A 1 83 ? 1.100 -6.797 6.152 1.00 86.44 83 LYS A N 1
ATOM 629 C CA . LYS A 1 83 ? 1.401 -8.232 6.305 1.00 86.44 83 LYS A CA 1
ATOM 630 C C . LYS A 1 83 ? 0.467 -9.114 5.472 1.00 86.44 83 LYS A C 1
ATOM 632 O O . LYS A 1 83 ? 0.927 -10.064 4.846 1.00 86.44 83 LYS A O 1
ATOM 637 N N . ARG A 1 84 ? -0.832 -8.803 5.451 1.00 84.50 84 ARG A N 1
ATOM 638 C CA . ARG A 1 84 ? -1.843 -9.573 4.706 1.00 84.50 84 ARG A CA 1
ATOM 639 C C . ARG A 1 84 ? -1.668 -9.443 3.200 1.00 84.50 84 ARG A C 1
ATOM 641 O O . ARG A 1 84 ? -1.747 -10.441 2.492 1.00 84.50 84 ARG A O 1
ATOM 648 N N . VAL A 1 85 ? -1.412 -8.230 2.723 1.00 82.00 85 VAL A N 1
ATOM 649 C CA . VAL A 1 85 ? -1.220 -7.970 1.297 1.00 82.00 85 VAL A CA 1
ATOM 650 C C . VAL A 1 85 ? 0.048 -8.666 0.792 1.00 82.00 85 VAL A C 1
ATOM 652 O O . VAL A 1 85 ? -0.015 -9.375 -0.211 1.00 82.00 85 VAL A O 1
ATOM 655 N N . ASN A 1 86 ? 1.154 -8.567 1.540 1.00 79.31 86 ASN A N 1
ATOM 656 C CA . ASN A 1 86 ? 2.418 -9.221 1.189 1.00 79.31 86 ASN A CA 1
ATOM 657 C C . ASN A 1 86 ? 2.339 -10.758 1.241 1.00 79.31 86 ASN A C 1
ATOM 659 O O . ASN A 1 86 ? 3.038 -11.429 0.489 1.00 79.31 86 ASN A O 1
ATOM 663 N N . GLY A 1 87 ? 1.516 -11.324 2.131 1.00 72.00 87 GLY A N 1
ATOM 664 C CA . GLY A 1 87 ? 1.415 -12.775 2.322 1.00 72.00 87 GLY A CA 1
ATOM 665 C C . GLY A 1 87 ? 0.329 -13.484 1.505 1.00 72.00 87 GLY A C 1
ATOM 666 O O . GLY A 1 87 ? 0.374 -14.706 1.409 1.00 72.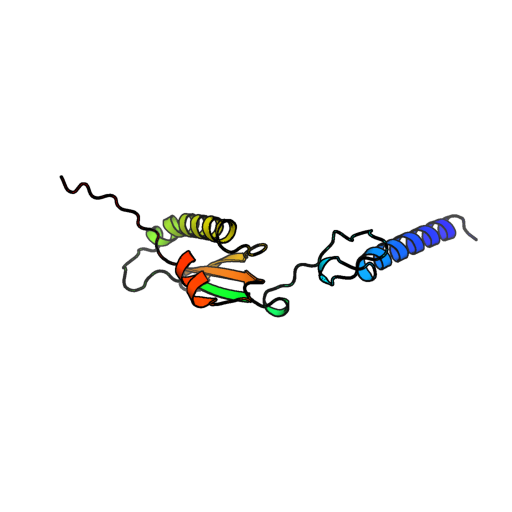00 87 GLY A O 1
ATOM 667 N N . GLY A 1 88 ? -0.660 -12.762 0.962 1.00 66.69 88 GLY A N 1
ATOM 668 C CA . GLY A 1 88 ? -1.911 -13.377 0.493 1.00 66.69 88 GLY A CA 1
ATOM 669 C C . GLY A 1 88 ? -2.263 -13.216 -0.986 1.00 66.69 88 GLY A C 1
ATOM 670 O O . GLY A 1 88 ? -2.935 -14.093 -1.520 1.00 66.69 88 GLY A O 1
ATOM 671 N N . LEU A 1 89 ? -1.858 -12.124 -1.651 1.00 65.31 89 LEU A N 1
ATOM 672 C CA . LEU A 1 89 ? -2.386 -11.777 -2.987 1.00 65.31 89 LEU A CA 1
ATOM 673 C C . LEU A 1 89 ? -1.334 -11.678 -4.099 1.00 65.31 89 LEU A C 1
ATOM 675 O O . LEU A 1 89 ? -1.697 -11.428 -5.244 1.00 65.31 89 LEU A O 1
ATOM 679 N N . GLY A 1 90 ? -0.047 -11.875 -3.791 1.00 66.00 90 GLY A N 1
ATOM 680 C CA . GLY A 1 90 ? 1.019 -11.847 -4.804 1.00 66.00 90 GLY A CA 1
ATOM 681 C C . GLY A 1 90 ? 1.138 -10.511 -5.549 1.00 66.00 90 GLY A C 1
ATOM 682 O O . GLY A 1 90 ? 1.666 -10.470 -6.657 1.00 66.00 90 GLY A O 1
ATOM 683 N N . VAL A 1 91 ? 0.625 -9.425 -4.965 1.00 69.81 91 VAL A N 1
ATOM 684 C CA . VAL A 1 91 ? 0.724 -8.079 -5.533 1.00 69.81 91 VAL A CA 1
ATOM 685 C C . VAL A 1 91 ? 2.115 -7.515 -5.306 1.00 69.81 91 VAL A C 1
ATOM 687 O O . VAL A 1 91 ? 2.658 -7.542 -4.200 1.00 69.81 91 VAL A O 1
ATOM 690 N N . ASN A 1 92 ? 2.676 -6.973 -6.378 1.00 64.31 92 ASN A N 1
ATOM 691 C CA . ASN A 1 92 ? 3.983 -6.350 -6.369 1.00 64.31 92 ASN A CA 1
ATOM 692 C C . ASN A 1 92 ? 3.856 -4.927 -5.811 1.00 64.31 92 ASN A C 1
ATOM 694 O O . ASN A 1 92 ? 3.422 -4.028 -6.517 1.00 64.31 92 ASN A O 1
ATOM 698 N N . GLU A 1 93 ? 4.275 -4.737 -4.558 1.00 73.00 93 GLU A N 1
ATOM 699 C CA . GLU A 1 93 ? 4.406 -3.429 -3.888 1.00 73.00 93 GLU A CA 1
ATOM 700 C C . GLU A 1 93 ? 3.092 -2.644 -3.724 1.00 73.00 93 GLU A C 1
ATOM 702 O O . GLU A 1 93 ? 2.836 -1.676 -4.442 1.00 73.00 93 GLU A O 1
ATOM 707 N N . PRO A 1 94 ? 2.260 -3.012 -2.733 1.00 80.31 94 PRO A N 1
ATOM 708 C CA . PRO A 1 94 ? 1.098 -2.208 -2.384 1.00 80.31 94 PRO A CA 1
ATOM 709 C C . PRO A 1 94 ? 1.511 -0.839 -1.836 1.00 80.31 94 PRO A C 1
ATOM 711 O O . PRO A 1 94 ? 2.420 -0.730 -1.010 1.00 80.31 94 PRO A O 1
ATOM 714 N N . ASN A 1 95 ? 0.796 0.206 -2.243 1.00 85.19 95 ASN A N 1
ATOM 715 C CA . ASN A 1 95 ? 0.984 1.549 -1.708 1.00 85.19 95 ASN A CA 1
ATOM 716 C C . ASN A 1 95 ? -0.074 1.808 -0.628 1.00 85.19 95 ASN A C 1
ATOM 718 O O . ASN A 1 95 ? -1.275 1.784 -0.895 1.00 85.19 95 ASN A O 1
ATOM 722 N N . ILE A 1 96 ? 0.381 2.025 0.606 1.00 87.50 96 ILE A N 1
ATOM 723 C CA . ILE A 1 96 ? -0.472 2.246 1.777 1.00 87.50 96 ILE A CA 1
ATOM 724 C C . ILE A 1 96 ? -0.161 3.627 2.332 1.00 87.50 96 ILE A C 1
ATOM 726 O O . ILE A 1 96 ? 0.993 3.932 2.636 1.00 87.50 96 ILE A O 1
ATOM 730 N N . ARG A 1 97 ? -1.185 4.469 2.466 1.00 88.12 97 ARG A N 1
ATOM 731 C CA . ARG A 1 97 ? -1.046 5.843 2.955 1.00 88.12 97 ARG A CA 1
ATOM 732 C C . ARG A 1 97 ? -2.102 6.148 3.995 1.00 88.12 97 ARG A C 1
ATOM 734 O O . ARG A 1 97 ? -3.286 5.923 3.769 1.00 88.12 97 ARG A O 1
ATOM 741 N N . THR A 1 98 ? -1.679 6.735 5.102 1.00 89.62 98 THR A N 1
ATOM 742 C CA . THR A 1 98 ? -2.601 7.341 6.060 1.00 89.62 98 THR A CA 1
ATOM 743 C C . THR A 1 98 ? -2.972 8.735 5.566 1.00 89.62 98 THR A C 1
ATOM 745 O O . THR A 1 98 ? -2.100 9.551 5.269 1.00 89.62 98 THR A O 1
ATOM 748 N N . LEU A 1 99 ? -4.267 9.000 5.447 1.00 88.06 99 LEU A N 1
ATOM 749 C CA . LEU A 1 99 ? -4.829 10.289 5.071 1.00 88.06 99 LEU A CA 1
ATOM 750 C C . LEU A 1 99 ? -5.488 10.921 6.291 1.00 88.06 99 LEU A C 1
ATOM 752 O O . LEU A 1 99 ? -6.189 10.240 7.035 1.00 88.06 99 LEU A O 1
ATOM 756 N N . THR A 1 100 ? -5.312 12.227 6.453 1.00 87.44 100 THR A N 1
ATOM 757 C CA . THR A 1 100 ? -6.001 13.015 7.478 1.00 87.44 100 THR A CA 1
ATOM 758 C C . THR A 1 100 ? -6.857 14.060 6.778 1.00 87.44 100 THR A C 1
ATOM 760 O O . THR A 1 100 ? -6.337 14.901 6.047 1.00 87.44 100 THR A O 1
ATOM 763 N N . ASP A 1 101 ? -8.173 13.995 6.975 1.00 84.50 101 ASP A N 1
ATOM 764 C CA . ASP A 1 101 ? -9.114 14.988 6.451 1.00 84.50 101 ASP A CA 1
ATOM 765 C C . ASP A 1 101 ? -8.914 16.349 7.147 1.00 84.50 101 ASP A C 1
ATOM 767 O O . ASP A 1 101 ? -8.388 16.439 8.256 1.00 84.50 101 ASP A O 1
ATOM 771 N N . SER A 1 102 ? -9.430 17.417 6.542 1.00 79.56 102 SER A N 1
ATOM 772 C CA . SER A 1 102 ? -9.464 18.781 7.084 1.00 79.56 102 SER A CA 1
ATOM 773 C C . SER A 1 102 ? -10.147 18.871 8.458 1.00 79.56 102 SER A C 1
ATOM 775 O O . SER A 1 102 ? -9.915 19.812 9.212 1.00 79.56 102 SER A O 1
ATOM 777 N N . LYS A 1 103 ? -10.981 17.884 8.812 1.00 80.50 103 LYS A N 1
ATOM 778 C CA . LYS A 1 103 ? -11.632 17.745 10.129 1.00 80.50 103 LYS A CA 1
ATOM 779 C C . LYS A 1 103 ? -10.765 17.016 11.175 1.00 80.50 103 LYS A C 1
ATOM 781 O O . LYS A 1 103 ? -11.180 16.851 12.328 1.00 80.50 103 LYS A O 1
ATOM 786 N N . GLY A 1 104 ? -9.567 16.577 10.788 1.00 81.69 104 GLY A N 1
ATOM 787 C CA . GLY A 1 104 ? -8.647 15.796 11.612 1.00 81.69 104 GLY A CA 1
ATOM 788 C C . GLY A 1 104 ? -9.073 14.339 11.799 1.00 81.69 104 GLY A C 1
ATOM 789 O O . GLY A 1 104 ? -8.711 13.738 12.803 1.00 81.69 104 GLY A O 1
ATOM 790 N N . ASN A 1 105 ? -9.889 13.798 10.889 1.00 85.00 105 ASN A N 1
ATOM 791 C CA . ASN A 1 105 ? -10.260 12.384 10.885 1.00 85.00 105 ASN A CA 1
ATOM 792 C C . ASN A 1 105 ? -9.256 11.613 10.038 1.00 85.00 105 ASN A C 1
ATOM 794 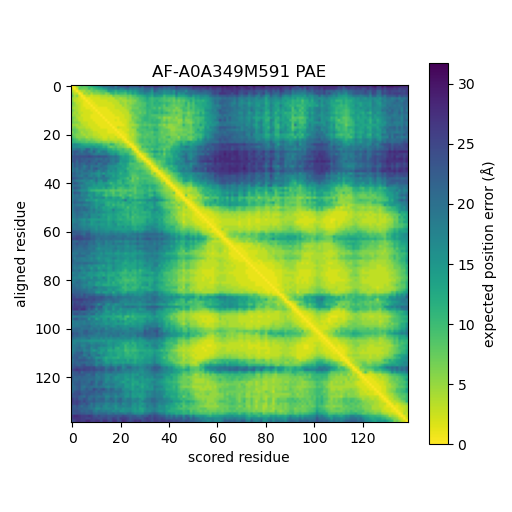O O . ASN A 1 105 ? -8.943 12.046 8.928 1.00 85.00 105 ASN A O 1
ATOM 798 N N . GLN A 1 106 ? -8.788 10.476 10.536 1.00 87.62 106 GLN A N 1
ATOM 799 C CA . GLN A 1 106 ? -7.840 9.652 9.807 1.00 87.62 106 GLN A CA 1
ATOM 800 C C . GLN A 1 106 ? -8.536 8.565 8.987 1.00 87.62 106 GLN A C 1
ATOM 802 O O . GLN A 1 106 ? -9.614 8.074 9.326 1.00 87.62 106 GLN A O 1
ATOM 807 N N . SER A 1 107 ? -7.921 8.192 7.877 1.00 89.12 107 SER A N 1
ATOM 808 C CA . SER A 1 107 ? -8.355 7.128 6.975 1.00 89.12 107 SER A CA 1
ATOM 809 C C . SER A 1 107 ? -7.126 6.474 6.356 1.00 89.12 107 SER A C 1
ATOM 811 O O . SER A 1 107 ? -6.049 7.065 6.338 1.00 89.12 107 SER A O 1
ATOM 813 N N . ILE A 1 108 ? -7.265 5.257 5.844 1.00 89.50 108 ILE A N 1
ATOM 814 C CA . ILE A 1 108 ? -6.159 4.536 5.206 1.00 89.50 108 ILE A CA 1
ATOM 815 C C . ILE A 1 108 ? -6.504 4.352 3.732 1.00 89.50 108 ILE A C 1
ATOM 817 O O . ILE A 1 108 ? -7.484 3.691 3.401 1.00 89.50 108 ILE A O 1
ATOM 821 N N . ALA A 1 109 ? -5.705 4.934 2.845 1.00 90.50 109 ALA A N 1
ATOM 822 C CA . ALA A 1 109 ? -5.753 4.671 1.415 1.00 90.50 109 ALA A CA 1
ATOM 823 C C . ALA A 1 109 ? -4.834 3.493 1.079 1.00 90.50 109 ALA A C 1
ATOM 825 O O . ALA A 1 109 ? -3.656 3.488 1.442 1.00 90.50 109 ALA A O 1
ATOM 826 N N . LEU A 1 110 ? -5.384 2.498 0.392 1.00 88.75 110 LEU A N 1
ATOM 827 C CA . LEU A 1 110 ? -4.695 1.291 -0.040 1.00 88.75 110 LEU A CA 1
ATOM 828 C C . LEU A 1 110 ? -4.816 1.160 -1.557 1.00 88.75 110 LEU A C 1
ATOM 830 O O . LEU A 1 110 ? -5.920 1.065 -2.087 1.00 88.75 110 LEU A O 1
ATOM 834 N N . GLU A 1 111 ? -3.682 1.087 -2.240 1.00 87.12 111 GLU A N 1
ATOM 835 C CA . GLU A 1 111 ? -3.598 0.869 -3.681 1.00 87.12 111 GLU A CA 1
ATOM 836 C C . GLU A 1 111 ? -2.880 -0.453 -3.962 1.00 87.12 111 GLU A C 1
ATOM 838 O O . GLU A 1 111 ? -1.773 -0.701 -3.478 1.00 87.12 111 GLU A O 1
ATOM 843 N N . LEU A 1 112 ? -3.534 -1.305 -4.750 1.00 85.75 112 LEU A N 1
ATOM 844 C CA . LEU A 1 112 ? -3.103 -2.656 -5.090 1.00 85.75 112 LEU A CA 1
ATOM 845 C C . LEU A 1 112 ? -2.942 -2.776 -6.618 1.00 85.75 112 LEU A C 1
ATOM 847 O O . LEU A 1 112 ? -3.899 -3.168 -7.298 1.00 85.75 112 LEU A O 1
ATOM 851 N N . PRO A 1 113 ? -1.774 -2.412 -7.180 1.00 79.88 113 PRO A N 1
ATOM 852 C CA . PRO A 1 113 ? -1.523 -2.507 -8.617 1.00 79.88 113 PRO A CA 1
ATOM 853 C C . PRO A 1 113 ? -1.378 -3.966 -9.074 1.00 79.88 113 PRO A C 1
ATOM 855 O O . PRO A 1 113 ? -0.899 -4.823 -8.332 1.00 79.88 113 PRO A O 1
ATOM 858 N N . GLY A 1 114 ? -1.801 -4.261 -10.306 1.00 76.56 114 GLY A N 1
ATOM 859 C CA . GLY A 1 114 ? -1.658 -5.588 -10.924 1.00 76.56 114 GLY A CA 1
ATOM 8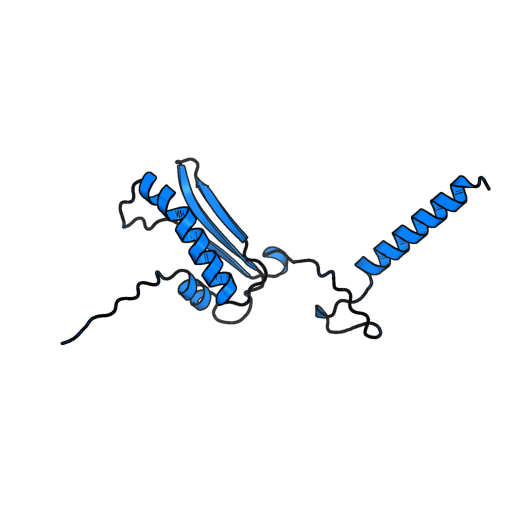60 C C . GLY A 1 114 ? -2.695 -6.628 -10.483 1.00 76.56 114 GLY A C 1
ATOM 861 O O . GLY A 1 114 ? -2.666 -7.770 -10.942 1.00 76.56 114 GLY A O 1
ATOM 862 N N . LEU A 1 115 ? -3.648 -6.243 -9.635 1.00 75.00 115 LEU A N 1
ATOM 863 C CA . LEU A 1 115 ? -4.731 -7.102 -9.161 1.00 75.00 115 LEU A CA 1
ATOM 864 C C . LEU A 1 115 ? -5.853 -7.177 -10.213 1.00 75.00 115 LEU A C 1
ATOM 866 O O . LEU A 1 115 ? -6.946 -6.667 -10.001 1.00 75.00 115 LEU A O 1
ATOM 870 N N . ASN A 1 116 ? -5.572 -7.772 -11.376 1.00 69.81 116 ASN A N 1
ATOM 871 C CA . ASN A 1 116 ? -6.448 -7.726 -12.563 1.00 69.81 116 ASN A CA 1
ATOM 872 C C . ASN A 1 116 ? -7.254 -9.008 -12.829 1.00 69.81 116 ASN A C 1
ATOM 874 O O . ASN A 1 116 ? -8.101 -9.025 -13.720 1.00 69.81 116 ASN A O 1
ATOM 878 N N . SER A 1 117 ? -6.998 -10.083 -12.082 1.00 60.62 117 SER A N 1
ATOM 879 C CA . SER A 1 117 ? -7.530 -11.416 -12.386 1.00 60.62 117 SER A CA 1
ATOM 880 C C . SER A 1 117 ? -8.471 -11.924 -11.288 1.00 60.62 117 SER A C 1
ATOM 882 O O . SER A 1 117 ? -8.122 -11.949 -10.107 1.00 60.62 117 SER A O 1
ATOM 884 N N . GLY A 1 118 ? -9.659 -12.389 -11.689 1.00 69.31 118 GLY A N 1
ATOM 885 C CA . GLY A 1 118 ? -10.638 -13.038 -10.809 1.00 69.31 118 GLY A CA 1
ATOM 886 C C . GLY A 1 118 ? -11.570 -12.076 -10.060 1.00 69.31 118 GLY A C 1
ATOM 887 O O . GLY A 1 118 ? -11.802 -10.946 -10.477 1.00 69.31 118 GLY A O 1
ATOM 888 N N . ASN A 1 119 ? -12.145 -12.545 -8.947 1.00 73.19 119 ASN A N 1
ATOM 889 C CA . ASN A 1 119 ? -13.070 -11.760 -8.124 1.00 73.19 119 ASN A CA 1
ATOM 890 C C . ASN A 1 119 ? -12.285 -10.820 -7.189 1.00 73.19 119 ASN A C 1
ATOM 892 O O . ASN A 1 119 ? -11.922 -11.200 -6.071 1.00 73.19 119 ASN A O 1
ATOM 896 N N . GLN A 1 120 ? -11.977 -9.617 -7.679 1.00 75.88 120 GLN A N 1
ATOM 897 C CA . GLN A 1 120 ? -11.262 -8.567 -6.941 1.00 75.88 120 GLN A CA 1
ATOM 898 C C . GLN A 1 120 ? -11.953 -8.232 -5.611 1.00 75.88 120 GLN A C 1
ATOM 900 O O . GLN A 1 120 ? -11.299 -8.161 -4.569 1.00 75.88 120 GLN A O 1
ATOM 905 N N . ASP A 1 121 ? -13.284 -8.120 -5.620 1.00 76.62 121 ASP A N 1
ATOM 906 C CA . ASP A 1 121 ? -14.074 -7.796 -4.431 1.00 76.62 121 ASP A CA 1
ATOM 907 C C . ASP A 1 121 ? -13.905 -8.837 -3.326 1.00 76.62 121 ASP A C 1
ATOM 909 O O . ASP A 1 121 ? -13.772 -8.495 -2.150 1.00 76.62 121 ASP A O 1
ATOM 913 N N . GLN A 1 122 ? -13.899 -10.121 -3.681 1.00 78.56 122 GLN A N 1
ATOM 914 C CA . GLN A 1 122 ? -13.721 -11.200 -2.714 1.00 78.56 122 GLN A CA 1
ATOM 915 C C . GLN A 1 122 ? -12.316 -11.186 -2.099 1.00 78.56 122 GLN A C 1
ATOM 917 O O . GLN A 1 122 ? -12.178 -11.349 -0.885 1.00 78.56 122 GLN A O 1
ATOM 922 N N . GLN A 1 123 ? -11.286 -10.954 -2.916 1.00 77.12 123 GLN A N 1
ATOM 923 C CA . GLN A 1 123 ? -9.897 -10.869 -2.458 1.00 77.12 123 GLN A CA 1
ATOM 924 C C . GLN A 1 123 ? -9.702 -9.696 -1.491 1.00 77.12 123 GLN A C 1
ATOM 926 O O . GLN A 1 123 ? -9.149 -9.861 -0.401 1.00 77.12 123 GLN A O 1
ATOM 931 N N . ILE A 1 124 ? -10.259 -8.535 -1.831 1.00 80.06 124 ILE A N 1
ATOM 932 C CA . ILE A 1 124 ? -10.212 -7.341 -0.986 1.00 80.06 124 ILE A CA 1
ATOM 933 C C . ILE A 1 124 ? -10.985 -7.554 0.310 1.00 80.06 124 ILE A C 1
ATOM 935 O O . ILE A 1 124 ? -10.453 -7.316 1.393 1.00 80.06 124 ILE A O 1
ATOM 939 N N . ARG A 1 125 ? -12.214 -8.076 0.243 1.00 81.00 125 ARG A N 1
ATOM 940 C CA . ARG A 1 125 ? -13.011 -8.371 1.445 1.00 81.00 125 ARG A CA 1
ATOM 941 C C . ARG A 1 125 ? -12.307 -9.356 2.374 1.00 81.00 125 ARG A C 1
ATOM 943 O O . ARG A 1 125 ? -12.446 -9.226 3.585 1.00 81.00 125 ARG A O 1
ATOM 950 N N . SER A 1 126 ? -11.547 -10.312 1.842 1.00 79.19 126 SER A N 1
ATOM 951 C CA . SER A 1 126 ? -10.765 -11.245 2.659 1.00 79.19 126 SER A CA 1
ATOM 952 C C . SER A 1 126 ? -9.659 -10.542 3.449 1.00 79.19 126 SER A C 1
ATOM 954 O O . SER A 1 126 ? -9.445 -10.862 4.616 1.00 79.19 126 SER A O 1
ATOM 956 N N . ILE A 1 127 ? -8.977 -9.561 2.852 1.00 77.12 127 ILE A N 1
ATOM 957 C CA . ILE A 1 127 ? -7.938 -8.781 3.541 1.00 77.12 127 ILE A CA 1
ATOM 958 C C . ILE A 1 127 ? -8.542 -7.819 4.559 1.00 77.12 127 ILE A C 1
ATOM 960 O O . ILE A 1 127 ? -8.010 -7.687 5.661 1.00 77.12 127 ILE A O 1
ATOM 964 N N . LEU A 1 128 ? -9.638 -7.153 4.193 1.00 80.19 128 LEU A N 1
ATOM 965 C CA . LEU A 1 128 ? -10.259 -6.106 5.004 1.00 80.19 128 LEU A CA 1
ATOM 966 C C . LEU A 1 128 ? -11.097 -6.651 6.164 1.00 80.19 128 LEU A C 1
ATOM 968 O O . LEU A 1 128 ? -11.437 -5.905 7.080 1.00 80.19 128 LEU A O 1
ATOM 972 N N . ARG A 1 129 ? -11.448 -7.943 6.152 1.00 81.88 129 ARG A N 1
ATOM 973 C CA . ARG A 1 129 ? -12.209 -8.552 7.245 1.00 81.88 129 ARG A CA 1
ATOM 974 C C . ARG A 1 129 ? -11.380 -8.603 8.534 1.00 81.88 129 ARG A C 1
ATOM 976 O O . ARG A 1 129 ? -10.243 -9.087 8.506 1.00 81.88 129 ARG A O 1
ATOM 983 N N . PRO A 1 130 ? -11.939 -8.181 9.682 1.00 77.12 130 PRO A N 1
ATOM 984 C CA . PRO A 1 130 ? -11.277 -8.366 10.966 1.00 77.12 130 PRO A CA 1
ATOM 985 C C . PRO A 1 130 ? -11.066 -9.864 11.215 1.00 77.12 130 PRO A C 1
ATOM 987 O O . PRO A 1 130 ? -11.988 -10.666 11.086 1.00 77.12 130 PRO A O 1
ATOM 990 N N . GLY A 1 131 ? -9.826 -10.245 11.523 1.00 77.88 131 GLY A N 1
ATOM 991 C CA . GLY A 1 131 ? -9.443 -11.639 11.761 1.00 77.88 131 GLY A CA 1
ATOM 992 C C . GLY A 1 131 ? -9.568 -11.994 13.236 1.00 77.88 131 GLY A C 1
ATOM 993 O O . GLY A 1 131 ? -8.547 -12.196 13.882 1.00 77.88 131 GLY A O 1
ATOM 994 N N . ASN A 1 132 ? -10.791 -11.993 13.773 1.00 83.12 132 ASN A N 1
ATOM 995 C CA . ASN A 1 132 ? -11.029 -12.397 15.158 1.00 83.12 132 ASN A CA 1
ATOM 996 C C . ASN A 1 132 ? -11.030 -13.929 15.246 1.00 83.12 132 ASN A C 1
ATOM 998 O O . ASN A 1 132 ? -11.941 -14.569 14.721 1.00 83.12 132 ASN A O 1
ATOM 1002 N N . LEU A 1 133 ? -9.998 -14.502 15.867 1.00 87.31 133 LEU A N 1
ATOM 1003 C CA . LEU A 1 133 ? -9.887 -15.936 16.120 1.00 87.31 133 LEU A CA 1
ATOM 1004 C C . LEU A 1 133 ? -10.112 -16.180 17.611 1.00 87.31 133 LEU A C 1
ATOM 1006 O O . LEU A 1 133 ? -9.365 -15.661 18.437 1.00 87.31 133 LEU A O 1
ATOM 1010 N N . GLU A 1 134 ? -11.119 -16.980 17.937 1.00 88.44 134 GLU A N 1
ATOM 1011 C CA . GLU A 1 134 ? -11.463 -17.330 19.310 1.00 88.44 134 GLU A CA 1
ATOM 1012 C C . GLU A 1 134 ? -11.570 -18.851 19.425 1.00 88.44 134 GLU A C 1
ATOM 1014 O O . GLU A 1 134 ? -12.192 -19.502 18.583 1.00 88.44 134 GLU A O 1
ATOM 1019 N N . PHE A 1 135 ? -10.933 -19.417 20.448 1.00 90.25 135 PHE A N 1
ATOM 1020 C CA . PHE A 1 135 ? -11.020 -20.837 20.768 1.00 90.25 135 PHE A CA 1
ATOM 1021 C C . PHE A 1 135 ? -11.944 -20.995 21.971 1.00 90.25 135 PHE A C 1
ATOM 1023 O O . PHE A 1 135 ? -11.689 -20.405 23.019 1.00 90.25 135 PHE A O 1
ATOM 1030 N N . TRP A 1 136 ? -13.002 -21.785 21.813 1.00 85.69 136 TRP A N 1
ATOM 1031 C CA . TRP A 1 136 ? -13.946 -22.095 22.882 1.00 85.69 136 TRP A CA 1
ATOM 1032 C C . TRP A 1 136 ? -13.778 -23.555 23.285 1.00 85.69 136 TRP A C 1
ATOM 1034 O O . TRP A 1 136 ? -13.857 -24.441 22.434 1.00 85.69 136 TRP A O 1
ATOM 1044 N N . ASP A 1 137 ? -13.540 -23.791 24.573 1.00 85.25 137 ASP A N 1
ATOM 1045 C CA . ASP A 1 137 ? -13.521 -25.131 25.151 1.00 85.25 137 ASP A CA 1
ATOM 1046 C C . ASP A 1 137 ? -14.956 -25.527 25.515 1.00 85.25 137 ASP A C 1
ATOM 1048 O O . ASP A 1 137 ? -15.558 -24.990 26.450 1.00 85.25 137 ASP A O 1
ATOM 1052 N N . THR A 1 138 ? -15.543 -26.407 24.709 1.00 72.94 138 THR A N 1
ATOM 1053 C CA . THR A 1 138 ? -16.821 -27.046 25.020 1.00 72.94 138 THR A CA 1
ATOM 1054 C C . THR A 1 138 ? -16.501 -28.276 25.862 1.00 72.94 138 THR A C 1
ATOM 1056 O O . THR A 1 138 ? -16.260 -29.341 25.293 1.00 72.94 138 THR A O 1
ATOM 1059 N N . GLY A 1 139 ? -16.405 -28.080 27.180 1.00 70.44 139 GLY A N 1
ATOM 1060 C CA . GLY A 1 139 ? -16.017 -29.125 28.137 1.00 70.44 139 GLY A CA 1
ATOM 1061 C C . GLY A 1 139 ? -16.770 -30.446 28.013 1.00 70.44 139 GLY A C 1
ATOM 1062 O O . GLY A 1 139 ? -17.896 -30.462 27.462 1.00 70.44 139 GLY A O 1
#